Protein AF-A0A5D3DE14-F1 (afdb_monomer_lite)

Organism: Cucumis melo var. makuwa (NCBI:txid1194695)

Secondary structure (DSSP, 8-state):
-HHHHHHHHHHS-B-STTHHHHHHHHHHHHHHTT-GGGGTS------TT--HHHHHHHHHHHHHHHHHHHHHHHTB-HHHHHHHTT-S-HHHHHHHHHHHHGGG--

Radius of gyration: 14.76 Å; chains: 1; bounding box: 38×26×42 Å

Sequence (106 aa):
MSSSIIALLRKEQLTGENYATWKLKLNMILVITDLHFVLMEECPFPTQNASQSVKDAYDYWTKENDKADVYILASMSDMLSKKYEIVVTAHQIMDSLIEMFGQLSI

Foldseek 3Di:
DVVVLLVVLLVQADPQLCLVVLVVVLCVVCVVVVLNVQQVDDQQDADPPRDPVSVVSNVVSQVSFVVSLVSNLSNHDPVLSVVCVPPRGNNVSVVVSCVRRVVVPD

pLDDT: mean 90.56, std 8.85, range [42.72, 97.0]

Structure (mmCIF, N/CA/C/O backbone):
data_AF-A0A5D3DE14-F1
#
_entry.id   AF-A0A5D3DE14-F1
#
loop_
_atom_site.group_PDB
_atom_site.id
_atom_site.type_symbol
_atom_site.label_atom_id
_atom_site.label_alt_id
_atom_site.label_comp_id
_atom_site.label_asym_id
_atom_site.label_entity_id
_atom_site.label_seq_id
_atom_site.pdbx_PDB_ins_code
_atom_site.Cartn_x
_atom_site.Cartn_y
_atom_site.Cartn_z
_atom_site.occupancy
_atom_site.B_iso_or_equiv
_atom_site.auth_seq_id
_atom_site.auth_comp_id
_atom_site.auth_asym_id
_atom_site.auth_atom_id
_atom_site.pdbx_PDB_model_num
ATOM 1 N N . MET A 1 1 ? -17.317 1.792 -7.819 1.00 72.25 1 MET A N 1
ATOM 2 C CA . MET A 1 1 ? -16.791 0.800 -6.853 1.00 72.25 1 MET A CA 1
ATOM 3 C C . MET A 1 1 ? -15.874 1.444 -5.821 1.00 72.25 1 MET A C 1
ATOM 5 O O . MET A 1 1 ? -16.142 1.299 -4.636 1.00 72.25 1 MET A O 1
ATOM 9 N N . SER A 1 2 ? -14.875 2.230 -6.233 1.00 77.44 2 SER A N 1
ATOM 10 C CA . SER A 1 2 ? -13.892 2.844 -5.323 1.00 77.44 2 SER A CA 1
ATOM 11 C C . SER A 1 2 ? -14.497 3.682 -4.184 1.00 77.44 2 SER A C 1
ATOM 13 O O . SER A 1 2 ? -14.058 3.559 -3.049 1.00 77.44 2 SER A O 1
ATOM 15 N N . SER A 1 3 ? -15.563 4.457 -4.423 1.00 82.06 3 SER A N 1
ATOM 16 C CA . SER A 1 3 ? -16.202 5.270 -3.370 1.00 82.06 3 SER A CA 1
ATOM 17 C C . SER A 1 3 ? -16.833 4.441 -2.240 1.00 82.06 3 SER A C 1
ATOM 19 O O . SER A 1 3 ? -16.799 4.858 -1.086 1.00 82.06 3 SER A O 1
ATOM 21 N N . SER A 1 4 ? -17.378 3.258 -2.549 1.00 89.19 4 SER A N 1
ATOM 22 C CA . SER A 1 4 ? -17.962 2.347 -1.552 1.00 89.19 4 SER A CA 1
ATOM 23 C C . SER A 1 4 ? -16.882 1.650 -0.724 1.00 89.19 4 SER A C 1
ATOM 25 O O . SER A 1 4 ? -17.043 1.501 0.483 1.00 89.19 4 SER A O 1
ATOM 27 N N . ILE A 1 5 ? -15.764 1.285 -1.361 1.00 90.31 5 ILE A N 1
ATOM 28 C CA . ILE A 1 5 ? -14.588 0.726 -0.681 1.00 90.31 5 ILE A CA 1
ATOM 29 C C . ILE A 1 5 ? -14.005 1.767 0.278 1.00 90.31 5 ILE A C 1
ATOM 31 O O . ILE A 1 5 ? -13.834 1.482 1.455 1.00 90.31 5 ILE A O 1
ATOM 35 N N . ILE A 1 6 ? -13.792 3.004 -0.177 1.00 87.44 6 ILE A N 1
ATOM 36 C CA . ILE A 1 6 ? -13.261 4.081 0.673 1.00 87.44 6 ILE A CA 1
ATOM 37 C C . ILE A 1 6 ? -14.189 4.367 1.863 1.00 87.44 6 ILE A C 1
ATOM 39 O O . ILE A 1 6 ? -13.713 4.575 2.977 1.00 87.44 6 ILE A O 1
ATOM 43 N N . ALA A 1 7 ? -15.510 4.353 1.665 1.00 90.88 7 ALA A N 1
ATOM 44 C CA . ALA A 1 7 ? -16.460 4.527 2.763 1.00 90.88 7 ALA A CA 1
ATOM 45 C C . ALA A 1 7 ? -16.375 3.393 3.803 1.00 90.88 7 ALA A C 1
ATOM 47 O O . ALA A 1 7 ? -16.447 3.662 5.002 1.00 90.88 7 ALA A O 1
ATOM 48 N N . LEU A 1 8 ? -16.188 2.145 3.357 1.00 92.19 8 LEU A N 1
ATOM 49 C CA . LEU A 1 8 ? -15.962 0.999 4.241 1.00 92.19 8 LEU A CA 1
ATOM 50 C C . LEU A 1 8 ? -14.653 1.151 5.027 1.00 92.19 8 LEU A C 1
ATOM 52 O O . LEU A 1 8 ? -14.658 1.006 6.246 1.00 92.19 8 LEU A O 1
ATOM 56 N N . LEU A 1 9 ? -13.564 1.510 4.346 1.00 92.81 9 LEU A N 1
ATOM 57 C CA . LEU A 1 9 ? -12.244 1.702 4.951 1.00 92.81 9 LEU A CA 1
ATOM 58 C C . LEU A 1 9 ? -12.255 2.779 6.045 1.00 92.81 9 LEU A C 1
ATOM 60 O O . LEU A 1 9 ? -11.710 2.565 7.122 1.00 92.81 9 LEU A O 1
ATOM 64 N N . ARG A 1 10 ? -12.966 3.890 5.821 1.00 89.12 10 ARG A N 1
ATOM 65 C CA . ARG A 1 10 ? -13.146 4.945 6.835 1.00 89.12 10 ARG A CA 1
ATOM 66 C C . ARG A 1 10 ? -13.992 4.516 8.030 1.00 89.12 10 ARG A C 1
ATOM 68 O O . ARG A 1 10 ? -13.864 5.096 9.101 1.00 89.12 10 ARG A O 1
ATOM 75 N N . LYS A 1 11 ? -14.895 3.550 7.859 1.00 90.50 11 LYS A N 1
ATOM 76 C CA . LYS A 1 11 ? -15.711 3.023 8.961 1.00 90.50 11 LYS A CA 1
ATOM 77 C C . LYS A 1 11 ? -14.914 2.052 9.832 1.00 90.50 11 LYS A C 1
ATOM 79 O O . LYS A 1 11 ? -15.173 1.953 11.027 1.00 90.50 11 LYS A O 1
ATOM 84 N N . GLU A 1 12 ? -13.973 1.329 9.238 1.00 89.06 12 GLU A N 1
ATOM 85 C CA . GLU A 1 12 ? -13.227 0.247 9.882 1.00 89.06 12 GLU A CA 1
ATOM 86 C C . GLU A 1 12 ? -11.741 0.587 10.023 1.00 89.06 12 GLU A C 1
ATOM 88 O O . GLU A 1 12 ? -10.869 -0.192 9.645 1.00 89.06 12 GLU A O 1
ATOM 93 N N . GLN A 1 13 ? -11.463 1.773 10.564 1.00 94.62 13 GLN A N 1
ATOM 94 C CA . GLN A 1 13 ? -10.107 2.297 10.654 1.00 94.62 13 GLN A CA 1
ATOM 95 C C . GLN A 1 13 ? -9.198 1.463 11.562 1.00 94.62 13 GLN A C 1
ATOM 97 O O . GLN A 1 13 ? -9.626 0.920 12.584 1.00 94.62 13 GLN A O 1
ATOM 102 N N . LEU A 1 14 ? -7.908 1.436 11.229 1.00 94.50 14 LEU A N 1
ATOM 103 C CA . LEU A 1 14 ? -6.864 0.941 12.118 1.00 94.50 14 LEU A CA 1
ATOM 104 C C . LEU A 1 14 ? -6.720 1.858 13.341 1.00 94.50 14 LEU A C 1
ATOM 106 O O . LEU A 1 14 ? -6.359 3.034 13.214 1.00 94.50 14 LEU A O 1
ATOM 110 N N . THR A 1 15 ? -6.952 1.295 14.526 1.00 86.88 15 THR A N 1
ATOM 111 C CA . THR A 1 15 ? -6.749 1.950 15.832 1.00 86.88 15 THR A CA 1
ATOM 112 C C . THR A 1 15 ? -5.567 1.369 16.610 1.00 86.88 15 THR A C 1
ATOM 114 O O . THR A 1 15 ? -5.160 1.938 17.618 1.00 86.88 15 THR A O 1
ATOM 117 N N . GLY A 1 16 ? -5.000 0.256 16.138 1.00 85.94 16 GLY A N 1
ATOM 118 C CA . GLY A 1 16 ? -3.898 -0.471 16.768 1.00 85.94 16 GLY A CA 1
ATOM 119 C C . GLY A 1 16 ? -4.356 -1.821 17.313 1.00 85.94 16 GLY A C 1
ATOM 120 O O . GLY A 1 16 ? -3.958 -2.855 16.786 1.00 85.94 16 GLY A O 1
ATOM 121 N N . GLU A 1 17 ? -5.261 -1.829 18.296 1.00 87.12 17 GLU A N 1
ATOM 122 C CA . GLU A 1 17 ? -5.787 -3.064 18.915 1.00 87.12 17 GLU A CA 1
ATOM 123 C C . GLU A 1 17 ? -6.473 -3.999 17.906 1.00 87.12 17 GLU A C 1
ATOM 125 O O . GLU A 1 17 ? -6.449 -5.219 18.046 1.00 87.12 17 GLU A O 1
ATOM 130 N N . ASN A 1 18 ? -7.069 -3.435 16.853 1.00 93.00 18 ASN A N 1
ATOM 131 C CA . ASN A 1 18 ? -7.777 -4.190 15.825 1.00 93.00 18 ASN A CA 1
ATOM 132 C C . ASN A 1 18 ? -6.885 -4.657 14.661 1.00 93.00 18 ASN A C 1
ATOM 134 O O . ASN A 1 18 ? -7.425 -5.122 13.653 1.00 93.00 18 ASN A O 1
ATOM 138 N N . TYR A 1 19 ? -5.555 -4.558 14.773 1.00 93.38 19 TYR A N 1
ATOM 139 C CA . TYR A 1 19 ? -4.617 -4.776 13.667 1.00 93.38 19 TYR A CA 1
ATOM 140 C C . TYR A 1 19 ? -4.825 -6.099 12.921 1.00 93.38 19 TYR A C 1
ATOM 142 O O . TYR A 1 19 ? -4.931 -6.089 11.697 1.00 93.38 19 TYR A O 1
ATOM 150 N N . ALA A 1 20 ? -4.956 -7.228 13.626 1.00 92.25 20 ALA A N 1
ATOM 151 C CA . ALA A 1 20 ? -5.126 -8.535 12.984 1.00 92.25 20 ALA A CA 1
ATOM 152 C C . ALA A 1 20 ? -6.393 -8.598 12.107 1.00 92.25 20 ALA A C 1
ATOM 154 O O . ALA A 1 20 ? -6.353 -9.059 10.965 1.00 92.25 20 ALA A O 1
ATOM 155 N N . THR A 1 21 ? -7.513 -8.073 12.616 1.00 93.88 21 THR A N 1
ATOM 156 C CA . THR A 1 21 ? -8.781 -8.033 11.871 1.00 93.88 21 THR A CA 1
ATOM 157 C C . THR A 1 21 ? -8.726 -7.012 10.737 1.00 93.88 21 THR A C 1
ATOM 159 O O . THR A 1 21 ? -9.175 -7.301 9.629 1.00 93.88 21 THR A O 1
ATOM 162 N N . TRP A 1 22 ? -8.160 -5.831 10.988 1.00 95.50 22 TRP A N 1
ATOM 163 C CA . TRP A 1 22 ? -7.974 -4.788 9.981 1.00 95.50 22 TRP A CA 1
ATOM 164 C C . TRP A 1 22 ? -7.117 -5.288 8.810 1.00 95.50 22 TRP A C 1
ATOM 166 O O . TRP A 1 22 ? -7.528 -5.160 7.659 1.00 95.50 22 TRP A O 1
ATOM 176 N N . LYS A 1 23 ? -5.991 -5.955 9.095 1.00 94.94 23 LYS A N 1
ATOM 177 C CA . LYS A 1 23 ? -5.072 -6.508 8.091 1.00 94.94 23 LYS A CA 1
ATOM 178 C C . LYS A 1 23 ? -5.771 -7.519 7.189 1.00 94.94 23 LYS A C 1
ATOM 180 O O . LYS A 1 23 ? -5.630 -7.452 5.972 1.00 94.94 23 LYS A O 1
ATOM 185 N N . LEU A 1 24 ? -6.557 -8.429 7.770 1.00 94.69 24 LEU A N 1
ATOM 186 C CA . LEU A 1 24 ? -7.330 -9.406 7.001 1.00 94.69 24 LEU A CA 1
ATOM 187 C C . LEU A 1 24 ? -8.276 -8.712 6.009 1.00 94.69 24 LEU A C 1
ATOM 189 O O . LEU A 1 24 ? -8.333 -9.086 4.838 1.00 94.69 24 LEU A O 1
ATOM 193 N N . LYS A 1 25 ? -9.002 -7.689 6.467 1.00 95.12 25 LYS A N 1
ATOM 194 C CA . LYS A 1 25 ? -9.971 -6.960 5.640 1.00 95.12 25 LYS A CA 1
ATOM 195 C C . LYS A 1 25 ? -9.306 -6.114 4.561 1.00 95.12 25 LYS A C 1
ATOM 197 O O . LYS A 1 25 ? -9.764 -6.125 3.420 1.00 95.12 25 LYS A O 1
ATOM 202 N N . LEU A 1 26 ? -8.215 -5.427 4.894 1.00 95.75 26 LEU A N 1
ATOM 203 C CA . LEU A 1 26 ? -7.405 -4.696 3.924 1.00 95.75 26 LEU A CA 1
ATOM 204 C C . LEU A 1 26 ? -6.893 -5.642 2.831 1.00 95.75 26 LEU A C 1
ATOM 206 O O . LEU A 1 26 ? -7.070 -5.352 1.651 1.00 95.75 26 LEU A O 1
ATOM 210 N N . ASN A 1 27 ? -6.352 -6.806 3.201 1.00 95.38 27 ASN A N 1
ATOM 211 C CA . ASN A 1 27 ? -5.878 -7.794 2.231 1.00 95.38 27 ASN A CA 1
ATOM 212 C C . ASN A 1 27 ? -7.001 -8.275 1.304 1.00 95.38 27 ASN A C 1
ATOM 214 O O . ASN A 1 27 ? -6.784 -8.371 0.100 1.00 95.38 27 ASN A O 1
ATOM 218 N N . MET A 1 28 ? -8.211 -8.518 1.821 1.00 95.56 28 MET A N 1
ATOM 219 C CA . MET A 1 28 ? -9.366 -8.852 0.974 1.00 95.56 28 MET A CA 1
ATOM 220 C C . MET A 1 28 ? -9.665 -7.743 -0.038 1.00 95.56 28 MET 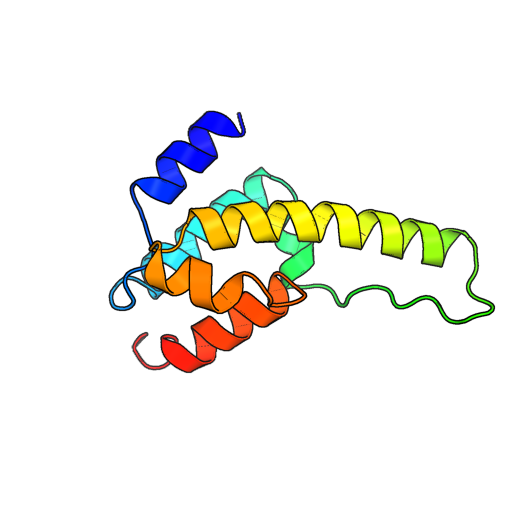A C 1
ATOM 222 O O . MET A 1 28 ? -9.908 -8.038 -1.205 1.00 95.56 28 MET A O 1
ATOM 226 N N . ILE A 1 29 ? -9.615 -6.476 0.386 1.00 95.12 29 ILE A N 1
ATOM 227 C CA . ILE A 1 29 ? -9.837 -5.319 -0.491 1.00 95.12 29 ILE A CA 1
ATOM 228 C C . ILE A 1 29 ? -8.766 -5.241 -1.581 1.00 95.12 29 ILE A C 1
ATOM 230 O O . ILE A 1 29 ? -9.099 -5.042 -2.748 1.00 95.12 29 ILE A O 1
ATOM 234 N N . LEU A 1 30 ? -7.496 -5.435 -1.227 1.00 95.81 30 LEU A N 1
ATOM 235 C CA . LEU A 1 30 ? -6.394 -5.440 -2.189 1.00 95.81 30 LEU A CA 1
ATOM 236 C C . LEU A 1 30 ? -6.495 -6.613 -3.171 1.00 95.81 30 LEU A C 1
ATOM 238 O O . LEU A 1 30 ? -6.176 -6.446 -4.342 1.00 95.81 30 LEU A O 1
ATOM 242 N N . VAL A 1 31 ? -6.996 -7.775 -2.742 1.00 96.75 31 VAL A N 1
ATOM 243 C CA . VAL A 1 31 ? -7.245 -8.915 -3.640 1.00 96.75 31 VAL A CA 1
ATOM 244 C C . VAL A 1 31 ? -8.371 -8.610 -4.626 1.00 96.75 31 VAL A C 1
ATOM 246 O O . VAL A 1 31 ? -8.176 -8.777 -5.821 1.00 96.75 31 VAL A O 1
ATOM 249 N N . ILE A 1 32 ? -9.530 -8.115 -4.174 1.00 95.44 32 ILE A N 1
ATOM 250 C CA . ILE A 1 32 ? -10.658 -7.821 -5.087 1.00 95.44 32 ILE A CA 1
ATOM 251 C C . ILE A 1 32 ? -10.406 -6.617 -6.008 1.00 95.44 32 ILE A C 1
ATOM 253 O O . ILE A 1 32 ? -11.217 -6.344 -6.891 1.00 95.44 32 ILE A O 1
ATOM 257 N N . THR A 1 33 ? -9.343 -5.852 -5.753 1.00 95.06 33 THR A N 1
ATOM 258 C CA . THR A 1 33 ? -8.920 -4.717 -6.583 1.00 95.06 33 THR A CA 1
ATOM 259 C C 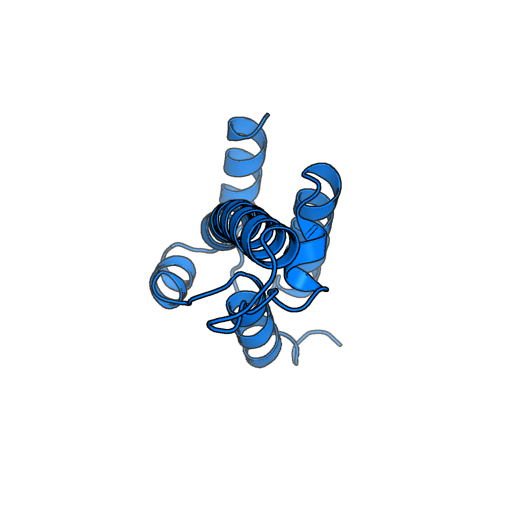. THR A 1 33 ? -7.686 -5.026 -7.428 1.00 95.06 33 THR A C 1
ATOM 261 O O . THR A 1 33 ? -7.211 -4.122 -8.108 1.00 95.06 33 THR A O 1
ATOM 264 N N . ASP A 1 34 ? -7.198 -6.272 -7.414 1.00 96.31 34 ASP A N 1
ATOM 265 C CA . ASP A 1 34 ? -5.999 -6.722 -8.135 1.00 96.31 34 ASP A CA 1
ATOM 266 C C . ASP A 1 34 ? -4.718 -5.956 -7.748 1.00 96.31 34 ASP A C 1
ATOM 268 O O . ASP A 1 34 ? -3.797 -5.801 -8.543 1.00 96.31 34 ASP A O 1
ATOM 272 N N . LEU A 1 35 ? -4.641 -5.486 -6.499 1.00 96.94 35 LEU A N 1
ATOM 273 C CA . LEU A 1 35 ? -3.523 -4.702 -5.964 1.00 96.94 35 LEU A CA 1
ATOM 274 C C . LEU A 1 35 ? -2.636 -5.480 -4.992 1.00 96.94 35 LEU A C 1
ATOM 276 O O . LEU A 1 35 ? -1.577 -4.995 -4.622 1.00 96.94 35 LEU A O 1
ATOM 280 N N . HIS A 1 36 ? -3.030 -6.680 -4.556 1.00 96.62 36 HIS A N 1
ATOM 281 C CA . HIS A 1 36 ? -2.287 -7.428 -3.531 1.00 96.62 36 HIS A CA 1
ATOM 282 C C . HIS A 1 36 ? -0.822 -7.713 -3.914 1.00 96.62 36 HIS A C 1
ATOM 284 O O . HIS A 1 36 ? 0.030 -7.839 -3.037 1.00 96.62 36 HIS A O 1
ATOM 290 N N . PHE A 1 37 ? -0.511 -7.785 -5.211 1.00 95.94 37 PHE A N 1
ATOM 291 C CA . PHE A 1 37 ? 0.847 -8.037 -5.694 1.00 95.94 37 PHE A CA 1
ATOM 292 C C . PHE A 1 37 ? 1.851 -6.958 -5.253 1.00 95.94 37 PHE A C 1
ATOM 294 O O . PHE A 1 37 ? 2.996 -7.293 -4.975 1.00 95.94 37 PHE A O 1
ATOM 301 N N . VAL A 1 38 ? 1.429 -5.699 -5.075 1.00 96.06 38 VAL A N 1
ATOM 302 C CA . VAL A 1 38 ? 2.321 -4.602 -4.640 1.00 96.06 38 VAL A CA 1
ATOM 303 C C . VAL A 1 38 ? 2.853 -4.787 -3.214 1.00 96.06 38 VAL A C 1
ATOM 305 O O . VAL A 1 38 ? 3.821 -4.142 -2.826 1.00 96.06 38 VAL A O 1
ATOM 308 N N . LEU A 1 39 ? 2.221 -5.668 -2.427 1.00 94.44 39 LEU A N 1
ATOM 309 C CA . LEU A 1 39 ? 2.670 -6.048 -1.085 1.00 94.44 39 LEU A CA 1
ATOM 310 C C . LEU A 1 39 ? 3.524 -7.321 -1.068 1.00 94.44 39 LEU A C 1
ATOM 312 O O . LEU A 1 39 ? 4.032 -7.684 -0.014 1.00 94.44 39 LEU A O 1
ATOM 316 N N . MET A 1 40 ? 3.623 -8.039 -2.185 1.00 92.88 40 MET A N 1
ATOM 317 C CA . MET A 1 40 ? 4.260 -9.360 -2.249 1.00 92.88 40 MET A CA 1
ATOM 318 C C . MET A 1 40 ? 5.456 -9.384 -3.198 1.00 92.88 40 MET A C 1
ATOM 320 O O . MET A 1 40 ? 6.366 -10.189 -3.020 1.00 92.88 40 MET A O 1
ATOM 324 N N . GLU A 1 41 ? 5.432 -8.539 -4.223 1.00 92.62 41 GLU A N 1
ATOM 325 C CA . GLU A 1 41 ? 6.444 -8.470 -5.264 1.00 92.62 41 GLU A CA 1
ATOM 326 C C . GLU A 1 41 ? 7.341 -7.253 -5.063 1.00 92.62 41 GLU A C 1
ATOM 328 O O . GLU A 1 41 ? 6.881 -6.164 -4.712 1.00 92.62 41 GLU A O 1
ATOM 333 N N . GLU A 1 42 ? 8.632 -7.432 -5.335 1.00 88.12 42 GLU A N 1
ATOM 334 C CA . GLU A 1 42 ? 9.584 -6.329 -5.323 1.00 88.12 42 GLU A CA 1
ATOM 335 C C . GLU A 1 42 ? 9.300 -5.348 -6.469 1.00 88.12 42 GLU A C 1
ATOM 337 O O . GLU A 1 42 ? 8.986 -5.743 -7.595 1.00 88.12 42 GLU A O 1
ATOM 342 N N . CYS A 1 43 ? 9.458 -4.053 -6.186 1.00 90.81 43 CYS A N 1
ATOM 343 C CA . CYS A 1 43 ? 9.362 -3.016 -7.204 1.00 90.81 43 CYS A CA 1
ATOM 344 C C . CYS A 1 43 ? 10.426 -3.247 -8.298 1.00 90.81 43 CYS A C 1
ATOM 346 O O . CYS A 1 43 ? 11.617 -3.356 -7.979 1.00 90.81 43 CYS A O 1
ATOM 348 N N . PRO A 1 44 ? 10.047 -3.295 -9.589 1.00 90.38 44 PRO A N 1
ATOM 349 C CA . PRO A 1 44 ? 11.011 -3.461 -10.668 1.00 90.38 44 PRO A CA 1
ATOM 350 C C . PRO A 1 44 ? 11.883 -2.208 -10.776 1.00 90.38 44 PRO A C 1
ATOM 352 O O . PRO A 1 44 ? 11.419 -1.197 -11.271 1.00 90.38 44 PRO A O 1
ATOM 355 N N . PHE A 1 45 ? 13.150 -2.234 -10.367 1.00 89.50 45 PHE A N 1
ATOM 356 C CA . PHE A 1 45 ? 14.017 -1.055 -10.503 1.00 89.50 45 PHE A CA 1
ATOM 357 C C . PHE A 1 45 ? 14.753 -1.039 -11.854 1.00 89.50 45 PHE A C 1
ATOM 359 O O . PHE A 1 45 ? 15.694 -1.818 -12.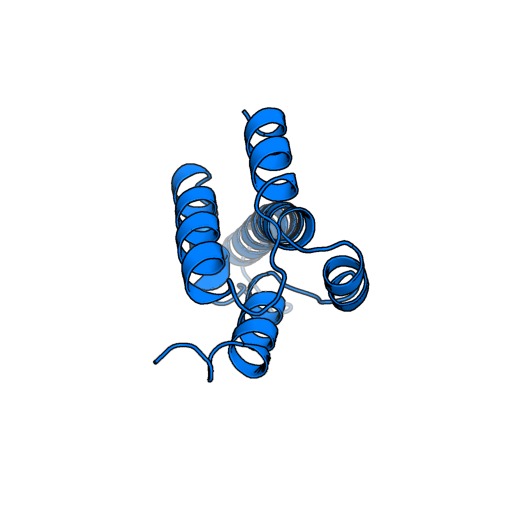052 1.00 89.50 45 PHE A O 1
ATOM 366 N N . PRO A 1 46 ? 14.387 -0.152 -12.802 1.00 90.25 46 P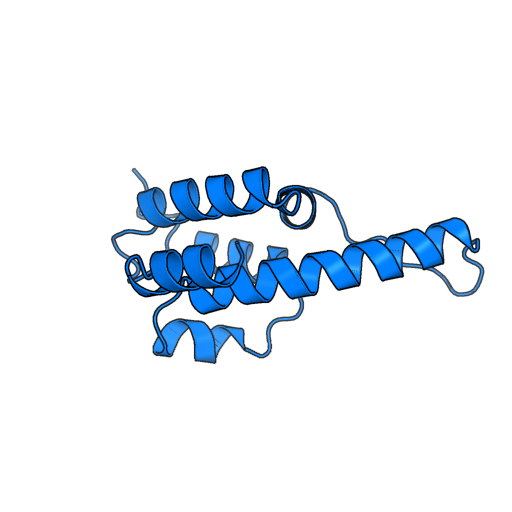RO A N 1
ATOM 367 C CA . PRO A 1 46 ? 15.087 -0.062 -14.073 1.00 90.25 46 PRO A CA 1
ATOM 368 C C . PRO A 1 46 ? 16.486 0.535 -13.873 1.00 90.25 46 PRO A C 1
ATOM 370 O O . PRO A 1 46 ? 16.651 1.639 -13.356 1.00 90.25 46 PRO A O 1
ATOM 373 N N . THR A 1 47 ? 17.516 -0.168 -14.346 1.00 92.44 47 THR A N 1
ATOM 374 C CA . THR A 1 47 ? 18.857 0.414 -14.512 1.00 92.44 47 THR A CA 1
ATOM 375 C C . THR A 1 47 ? 18.893 1.347 -15.731 1.00 92.44 47 THR A C 1
ATOM 377 O O . THR A 1 47 ? 17.992 1.332 -16.572 1.00 92.44 47 THR A O 1
ATOM 380 N N . GLN A 1 48 ? 19.957 2.147 -15.883 1.00 91.25 48 GLN A N 1
ATOM 381 C CA . GLN A 1 48 ? 20.092 3.112 -16.991 1.00 91.25 48 GLN A CA 1
ATOM 382 C C . GLN A 1 48 ? 19.898 2.482 -18.387 1.00 91.25 48 GLN A C 1
ATOM 384 O O . GLN A 1 48 ? 19.342 3.120 -19.280 1.00 91.25 48 GLN A O 1
ATOM 389 N N . ASN A 1 49 ? 20.298 1.216 -18.553 1.00 93.44 49 ASN A N 1
ATOM 390 C CA . ASN A 1 49 ? 20.217 0.469 -19.812 1.00 93.44 49 ASN A CA 1
ATOM 391 C C . ASN A 1 49 ? 19.084 -0.573 -19.825 1.00 93.44 49 ASN A C 1
ATOM 393 O O . ASN A 1 49 ? 19.117 -1.507 -20.626 1.00 93.44 49 ASN A O 1
ATOM 397 N N . ALA A 1 50 ? 18.102 -0.448 -18.929 1.00 94.69 50 ALA A N 1
ATOM 398 C CA . ALA A 1 50 ? 16.966 -1.358 -18.871 1.00 94.69 50 ALA A CA 1
ATOM 399 C C . ALA A 1 50 ? 16.176 -1.361 -20.190 1.00 94.69 50 ALA A C 1
ATOM 401 O O . ALA A 1 50 ? 15.988 -0.315 -20.825 1.00 94.69 50 ALA A O 1
ATOM 402 N N . SER A 1 51 ? 15.690 -2.543 -20.582 1.00 95.75 51 SER A N 1
ATOM 403 C CA . SER A 1 51 ? 14.788 -2.684 -21.725 1.00 95.75 51 SER A CA 1
ATOM 404 C C . SER A 1 51 ? 13.494 -1.904 -21.492 1.00 95.75 51 SER A C 1
ATOM 406 O O . SER A 1 51 ? 13.107 -1.636 -20.352 1.00 95.75 51 SER A O 1
ATOM 408 N N . GLN A 1 52 ? 12.788 -1.580 -22.578 1.00 96.19 52 GLN A N 1
ATOM 409 C CA . GLN A 1 52 ? 11.497 -0.899 -22.478 1.00 96.19 52 GLN A CA 1
ATOM 410 C C . GLN A 1 52 ? 10.509 -1.688 -21.608 1.00 96.19 52 GLN A C 1
ATOM 412 O O . GLN A 1 52 ? 9.868 -1.104 -20.750 1.00 96.19 52 GLN A O 1
ATOM 417 N N . SER A 1 53 ? 10.497 -3.020 -21.720 1.00 95.69 53 SER A N 1
ATOM 418 C CA . SER A 1 53 ? 9.634 -3.884 -20.908 1.00 95.69 53 SER A CA 1
ATOM 419 C C . SER A 1 53 ? 9.847 -3.741 -19.395 1.00 95.69 53 SER A C 1
ATOM 421 O O . SER A 1 53 ? 8.892 -3.856 -18.638 1.00 95.69 53 SER A O 1
ATOM 423 N N . VAL A 1 54 ? 11.081 -3.495 -18.939 1.00 94.69 54 VAL A N 1
ATOM 424 C CA . VAL A 1 54 ? 11.376 -3.292 -17.508 1.00 94.69 54 VAL A CA 1
ATOM 425 C C . VAL A 1 54 ? 10.903 -1.913 -17.052 1.00 94.69 54 VAL A C 1
ATOM 427 O O . VAL A 1 54 ? 10.387 -1.781 -15.948 1.00 94.69 54 VAL A O 1
ATOM 430 N N . LYS A 1 55 ? 11.037 -0.893 -17.907 1.00 95.62 55 LYS A N 1
ATOM 431 C CA . LYS A 1 55 ? 10.515 0.453 -17.629 1.00 95.62 55 LYS A CA 1
ATOM 432 C C . LYS A 1 55 ? 8.987 0.446 -17.573 1.00 95.62 55 LYS A C 1
ATOM 434 O O . LYS A 1 55 ? 8.423 0.955 -16.616 1.00 95.62 55 LYS A O 1
ATOM 439 N N . ASP A 1 56 ? 8.341 -0.226 -18.524 1.00 96.31 56 ASP A N 1
ATOM 440 C CA . ASP A 1 56 ? 6.884 -0.379 -18.556 1.00 96.31 56 ASP A CA 1
ATOM 441 C C . ASP A 1 56 ? 6.373 -1.122 -17.308 1.00 96.31 56 ASP A C 1
ATOM 443 O O . ASP A 1 56 ? 5.345 -0.755 -16.741 1.00 96.31 56 ASP A O 1
ATOM 447 N N . ALA A 1 57 ? 7.106 -2.145 -16.848 1.00 96.12 57 ALA A N 1
ATOM 448 C CA . ALA A 1 57 ? 6.784 -2.861 -15.616 1.00 96.12 57 ALA A CA 1
ATOM 449 C C . ALA A 1 57 ? 6.915 -1.971 -14.371 1.00 96.12 57 ALA A C 1
ATOM 451 O O . ALA A 1 57 ? 6.047 -2.024 -13.503 1.00 96.12 57 ALA A O 1
ATOM 452 N N . TYR A 1 58 ? 7.955 -1.135 -14.290 1.00 96.00 58 TYR A N 1
ATOM 453 C CA . TYR A 1 58 ? 8.119 -0.160 -13.206 1.00 96.00 58 TYR A CA 1
ATOM 454 C C . TYR A 1 58 ? 6.995 0.879 -13.190 1.00 96.00 58 TYR A C 1
ATOM 456 O O . TYR A 1 58 ? 6.413 1.141 -12.136 1.00 96.00 58 TYR A O 1
ATOM 464 N N . ASP A 1 59 ? 6.654 1.440 -14.350 1.00 96.12 59 ASP A N 1
ATOM 465 C CA . ASP A 1 59 ? 5.593 2.442 -14.474 1.00 96.12 59 ASP A CA 1
ATOM 466 C C . ASP A 1 59 ? 4.230 1.849 -14.088 1.00 96.12 59 ASP A C 1
ATOM 468 O O . ASP A 1 59 ? 3.443 2.480 -13.376 1.00 96.12 59 ASP A O 1
ATOM 472 N N . TYR A 1 60 ? 3.960 0.611 -14.515 1.00 96.25 60 TYR A N 1
ATOM 473 C CA . TYR A 1 60 ? 2.769 -0.129 -14.108 1.00 96.25 60 TYR A CA 1
ATOM 474 C C . TYR A 1 60 ? 2.752 -0.382 -12.598 1.00 96.25 60 TYR A C 1
ATOM 476 O O . TYR A 1 60 ? 1.780 -0.021 -11.937 1.00 96.25 60 TYR A O 1
ATOM 484 N N . TRP A 1 61 ? 3.829 -0.945 -12.045 1.00 96.69 61 TRP A N 1
ATOM 485 C CA . TRP A 1 61 ? 3.927 -1.252 -10.618 1.00 96.69 61 TRP A CA 1
ATOM 486 C C . TRP A 1 61 ? 3.735 0.006 -9.767 1.00 96.69 61 TRP A C 1
ATOM 488 O O . TRP A 1 61 ? 2.928 -0.005 -8.844 1.00 96.69 61 TRP A O 1
ATOM 498 N N . THR A 1 62 ? 4.388 1.117 -10.125 1.00 94.94 62 THR A N 1
ATOM 499 C CA . THR A 1 62 ? 4.286 2.399 -9.402 1.00 94.94 62 THR A CA 1
ATOM 500 C C . THR A 1 62 ? 2.847 2.906 -9.383 1.00 94.94 62 THR A C 1
ATOM 502 O O . THR A 1 62 ? 2.318 3.261 -8.333 1.00 94.94 62 THR A O 1
ATOM 505 N N . LYS A 1 63 ? 2.162 2.860 -10.529 1.00 95.75 63 LYS A N 1
ATOM 506 C CA . LYS A 1 63 ? 0.762 3.284 -10.635 1.00 95.75 63 LYS A CA 1
ATOM 507 C C . LYS A 1 63 ? -0.183 2.438 -9.781 1.00 95.75 63 LYS A C 1
ATOM 509 O O . LYS A 1 63 ? -1.169 2.960 -9.258 1.00 95.75 63 LYS A O 1
ATOM 514 N N . GLU A 1 64 ? 0.047 1.132 -9.694 1.00 97.00 64 GLU A N 1
ATOM 515 C CA . GLU A 1 64 ? -0.769 0.255 -8.853 1.00 97.00 64 GLU A CA 1
ATOM 516 C C . GLU A 1 64 ? -0.408 0.403 -7.365 1.00 97.00 64 GLU A C 1
ATOM 518 O O . GLU A 1 64 ? -1.311 0.406 -6.525 1.00 97.00 64 GLU A O 1
ATOM 523 N N . ASN A 1 65 ? 0.867 0.641 -7.032 1.00 96.12 65 ASN A N 1
ATOM 524 C CA . ASN A 1 65 ? 1.301 0.979 -5.675 1.00 96.12 65 ASN A CA 1
ATOM 525 C C . ASN A 1 65 ? 0.604 2.251 -5.173 1.00 96.12 65 ASN A C 1
ATOM 527 O O . ASN A 1 65 ? 0.023 2.220 -4.093 1.00 96.12 65 ASN A O 1
ATOM 531 N N . ASP A 1 66 ? 0.546 3.317 -5.979 1.00 94.19 66 ASP A N 1
ATOM 532 C CA . ASP A 1 66 ? -0.132 4.568 -5.603 1.00 94.19 66 ASP A CA 1
ATOM 533 C C . ASP A 1 66 ? -1.608 4.337 -5.227 1.00 94.19 66 ASP A C 1
ATOM 535 O O . ASP A 1 66 ? -2.154 4.964 -4.315 1.00 94.19 66 ASP A O 1
ATOM 539 N N . LYS A 1 67 ? -2.291 3.407 -5.908 1.00 94.88 67 LYS A N 1
ATOM 540 C CA . LYS A 1 67 ? -3.677 3.042 -5.571 1.00 94.88 67 LYS A CA 1
ATOM 541 C C . LYS A 1 67 ? -3.757 2.260 -4.265 1.00 94.88 67 LYS A C 1
ATOM 543 O O . LYS A 1 67 ? -4.684 2.486 -3.482 1.00 94.88 67 LYS A O 1
ATOM 548 N N . ALA A 1 68 ? -2.832 1.329 -4.044 1.00 95.50 68 ALA A N 1
ATOM 549 C CA . ALA A 1 68 ? -2.769 0.565 -2.806 1.00 95.50 68 ALA A CA 1
ATOM 550 C C . ALA A 1 68 ? -2.478 1.482 -1.613 1.00 95.50 68 ALA A C 1
ATOM 552 O O . ALA A 1 68 ? -3.170 1.374 -0.601 1.00 95.50 68 ALA A O 1
ATOM 553 N N . ASP A 1 69 ? -1.572 2.447 -1.770 1.00 94.25 69 ASP A N 1
ATOM 554 C CA . ASP A 1 69 ? -1.268 3.472 -0.770 1.00 94.25 69 ASP A CA 1
ATOM 555 C C . ASP A 1 69 ? -2.515 4.255 -0.370 1.00 94.25 69 ASP A C 1
ATOM 557 O O . ASP A 1 69 ? -2.807 4.399 0.819 1.00 94.25 69 ASP A O 1
ATOM 561 N N . VAL A 1 70 ? -3.328 4.679 -1.341 1.00 92.56 70 VAL A N 1
ATOM 562 C CA . VAL A 1 70 ? -4.599 5.359 -1.055 1.00 92.56 70 VAL A CA 1
ATOM 563 C C . VAL A 1 70 ? -5.532 4.484 -0.218 1.00 92.56 70 VAL A C 1
ATOM 565 O O . VAL A 1 70 ? -6.143 4.987 0.727 1.00 92.56 70 VAL A O 1
ATOM 568 N N . TYR A 1 71 ? -5.665 3.191 -0.523 1.00 94.00 71 TYR A N 1
ATOM 569 C CA . TYR A 1 71 ? -6.515 2.304 0.277 1.00 94.00 71 TYR A CA 1
ATOM 570 C C . TYR A 1 71 ? -5.954 2.075 1.677 1.00 94.00 71 TYR A C 1
ATOM 572 O O . TYR A 1 71 ? -6.702 2.156 2.653 1.00 94.00 71 TYR A O 1
ATOM 580 N N . ILE A 1 72 ? -4.651 1.848 1.798 1.00 94.62 72 ILE A N 1
ATOM 581 C CA . ILE A 1 72 ? -3.993 1.646 3.085 1.00 94.62 72 ILE A CA 1
ATOM 582 C C . ILE A 1 72 ? -4.168 2.898 3.952 1.00 94.62 72 ILE A C 1
ATOM 584 O O . ILE A 1 72 ? -4.714 2.798 5.050 1.00 94.62 72 ILE A O 1
ATOM 588 N N . LEU A 1 73 ? -3.839 4.087 3.443 1.00 93.44 73 LEU A N 1
ATOM 589 C CA . LEU A 1 73 ? -3.971 5.352 4.174 1.00 93.44 73 LEU A CA 1
ATOM 590 C C . LEU A 1 73 ? -5.426 5.697 4.512 1.00 93.44 73 LEU A C 1
ATOM 592 O O . LEU A 1 73 ? -5.698 6.155 5.622 1.00 93.44 73 LEU A O 1
ATOM 596 N N . ALA A 1 74 ? -6.375 5.452 3.602 1.00 92.88 74 ALA A N 1
ATOM 597 C CA . ALA A 1 74 ? -7.801 5.688 3.854 1.00 92.88 74 ALA A CA 1
ATOM 598 C C . ALA A 1 74 ? -8.396 4.733 4.900 1.00 92.88 74 ALA A C 1
ATOM 600 O O . ALA A 1 74 ? -9.443 5.029 5.477 1.00 92.88 74 ALA A O 1
ATOM 601 N N . SER A 1 75 ? -7.748 3.589 5.121 1.00 94.50 75 SER A N 1
ATOM 602 C CA . SER A 1 75 ? -8.134 2.592 6.120 1.00 94.50 75 SER A CA 1
ATOM 603 C C . SER A 1 75 ? -7.517 2.828 7.496 1.00 94.50 75 SER A C 1
ATOM 605 O O . SER A 1 75 ? -7.759 2.052 8.418 1.00 94.50 75 SER A O 1
ATOM 607 N N . MET A 1 76 ? -6.710 3.873 7.657 1.00 93.62 76 MET A N 1
ATOM 608 C CA . MET A 1 76 ? -6.114 4.247 8.934 1.00 93.62 76 MET A CA 1
ATOM 609 C C . MET A 1 76 ? -6.899 5.373 9.611 1.00 93.62 76 MET A C 1
ATOM 611 O O . MET A 1 76 ? -7.676 6.090 8.979 1.00 93.62 76 MET A O 1
ATOM 615 N N . SER A 1 77 ? -6.691 5.524 10.922 1.00 92.25 77 SER A N 1
ATOM 616 C CA . SER A 1 77 ? -7.085 6.744 11.632 1.00 92.25 77 SER A CA 1
ATOM 617 C C . SER A 1 77 ? -6.267 7.941 11.145 1.00 92.25 77 SER A C 1
ATOM 619 O O . SER A 1 77 ? -5.092 7.792 10.819 1.00 92.25 77 SER A O 1
ATOM 621 N N . ASP A 1 78 ? -6.845 9.144 11.178 1.00 90.62 78 ASP A N 1
ATOM 622 C CA . ASP A 1 78 ? -6.208 10.367 10.662 1.00 90.62 78 ASP A CA 1
ATOM 623 C C . ASP A 1 78 ? -4.803 10.621 11.239 1.00 90.62 78 ASP A C 1
ATOM 625 O O . ASP A 1 78 ? -3.914 11.123 10.548 1.00 90.62 78 ASP A O 1
ATOM 629 N N . MET A 1 79 ? -4.587 10.263 12.510 1.00 90.12 79 MET A N 1
ATOM 630 C CA . MET A 1 79 ? -3.287 10.379 13.174 1.00 90.12 79 MET A C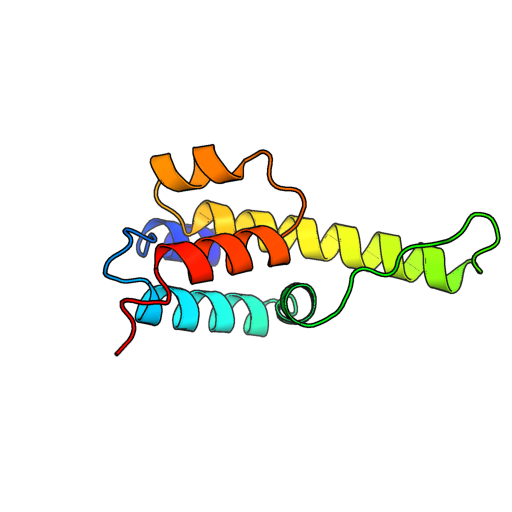A 1
ATOM 631 C C . MET A 1 79 ? -2.245 9.431 12.566 1.00 90.12 79 MET A C 1
ATOM 633 O O . MET A 1 79 ? -1.104 9.839 12.349 1.00 90.12 79 MET A O 1
ATOM 637 N N . LEU A 1 80 ? -2.626 8.181 12.286 1.00 90.12 80 LEU A N 1
ATOM 638 C CA . LEU A 1 80 ? -1.751 7.207 11.636 1.00 90.12 80 LEU A CA 1
ATOM 639 C C . LEU A 1 80 ? -1.544 7.560 10.162 1.00 90.12 80 LEU A C 1
ATOM 641 O O . LEU A 1 80 ? -0.399 7.592 9.723 1.00 90.12 80 LEU A O 1
ATOM 645 N N . SER A 1 81 ? -2.600 7.913 9.423 1.00 91.19 81 SER A N 1
ATOM 646 C CA . SER A 1 81 ? -2.487 8.305 8.012 1.00 91.19 81 SER A CA 1
ATOM 647 C C . SER A 1 81 ? -1.490 9.452 7.829 1.00 91.19 81 SER A C 1
ATOM 649 O O . SER A 1 81 ? -0.621 9.367 6.969 1.00 91.19 81 SER A O 1
ATOM 651 N N . LYS A 1 82 ? -1.528 10.480 8.692 1.00 90.75 82 LYS A N 1
ATOM 652 C CA . LYS A 1 82 ? -0.550 11.586 8.670 1.00 90.75 82 LYS A CA 1
ATOM 653 C C . LYS A 1 82 ? 0.890 11.148 8.917 1.00 90.75 82 LYS A C 1
ATOM 655 O O . LYS A 1 82 ? 1.808 11.739 8.362 1.00 90.75 82 LYS A O 1
ATOM 660 N N . LYS A 1 83 ? 1.109 10.137 9.761 1.00 89.94 83 LYS A N 1
ATOM 661 C CA . LYS A 1 83 ? 2.455 9.604 10.021 1.00 89.94 83 LYS A CA 1
ATOM 662 C C . LYS A 1 83 ? 3.045 8.948 8.768 1.00 89.94 83 LYS A C 1
ATOM 664 O O . LYS A 1 83 ? 4.253 9.023 8.563 1.00 89.94 83 LYS A O 1
ATOM 669 N N . TYR A 1 84 ? 2.198 8.324 7.953 1.00 90.06 84 TYR A N 1
ATOM 670 C CA . TYR A 1 84 ? 2.600 7.554 6.777 1.00 90.06 84 TYR A CA 1
ATOM 671 C C . TYR A 1 84 ? 2.425 8.298 5.445 1.00 90.06 84 TYR A C 1
ATOM 673 O O . TYR A 1 84 ? 2.782 7.752 4.410 1.00 90.06 84 TYR A O 1
ATOM 681 N N . GLU A 1 85 ? 1.955 9.549 5.456 1.00 82.94 85 GLU A N 1
ATOM 682 C CA . GLU A 1 85 ? 1.699 10.358 4.250 1.00 82.94 85 GLU A CA 1
ATOM 683 C C . GLU A 1 85 ? 2.947 10.564 3.369 1.00 82.94 85 GLU A C 1
ATOM 685 O O . GLU A 1 85 ? 2.831 10.766 2.166 1.00 82.94 85 GLU A O 1
ATOM 690 N N . ILE A 1 86 ? 4.142 10.492 3.964 1.00 80.19 86 ILE A N 1
ATOM 691 C CA . ILE A 1 86 ? 5.433 10.665 3.279 1.00 80.19 86 ILE A CA 1
ATOM 692 C C . ILE A 1 86 ? 6.178 9.347 3.015 1.00 80.19 86 ILE A C 1
ATOM 694 O O . ILE A 1 86 ? 7.330 9.377 2.579 1.00 80.19 86 ILE A O 1
ATOM 698 N N . VAL A 1 87 ? 5.585 8.197 3.349 1.00 77.38 87 VAL A N 1
ATOM 699 C CA . VAL A 1 87 ? 6.222 6.889 3.138 1.00 77.38 87 VAL A CA 1
ATOM 700 C C . VAL A 1 87 ? 6.083 6.467 1.679 1.00 77.38 87 VAL A C 1
ATOM 702 O O . VAL A 1 87 ? 5.096 6.778 1.027 1.00 77.38 87 VAL A O 1
ATOM 705 N N . VAL A 1 88 ? 7.126 5.812 1.160 1.00 72.94 88 VAL A N 1
ATOM 706 C CA . VAL A 1 88 ? 7.369 5.706 -0.287 1.00 72.94 88 VAL A CA 1
ATOM 707 C C . VAL A 1 88 ? 6.543 4.607 -0.951 1.00 72.94 88 VAL A C 1
ATOM 709 O O . VAL A 1 88 ? 6.254 4.718 -2.136 1.00 72.94 88 VAL A O 1
ATOM 712 N N . THR A 1 89 ? 6.197 3.536 -0.231 1.00 90.25 89 THR A N 1
ATOM 713 C CA . THR A 1 89 ? 5.476 2.394 -0.817 1.00 90.25 89 THR A CA 1
ATOM 714 C C . THR A 1 89 ? 4.511 1.741 0.163 1.00 90.25 89 THR A C 1
ATOM 716 O O . THR A 1 89 ? 4.753 1.716 1.377 1.00 90.25 89 THR A O 1
ATOM 719 N N . ALA A 1 90 ? 3.495 1.086 -0.392 1.00 93.88 90 ALA A N 1
ATOM 720 C CA . ALA A 1 90 ? 2.495 0.316 0.337 1.00 93.88 90 ALA A CA 1
ATOM 721 C C . ALA A 1 90 ? 3.143 -0.780 1.187 1.00 93.88 90 ALA A C 1
ATOM 723 O O . ALA A 1 90 ? 2.762 -1.002 2.340 1.00 93.88 90 ALA A O 1
ATOM 724 N N . HIS A 1 91 ? 4.176 -1.421 0.634 1.00 93.00 91 HIS A N 1
ATOM 725 C CA . HIS A 1 91 ? 4.971 -2.436 1.314 1.00 93.00 91 HIS A CA 1
ATOM 726 C C . HIS A 1 91 ? 5.631 -1.890 2.587 1.00 93.00 91 HIS A C 1
ATOM 728 O O . HIS A 1 91 ? 5.461 -2.452 3.665 1.00 93.00 91 HIS A O 1
ATOM 734 N N . GLN A 1 92 ? 6.313 -0.744 2.501 1.00 92.50 92 GLN A N 1
ATOM 735 C CA . GLN A 1 92 ? 6.980 -0.131 3.656 1.00 92.50 92 GLN A CA 1
ATOM 736 C C . GLN A 1 92 ? 6.001 0.323 4.740 1.00 92.50 92 GLN A C 1
ATOM 738 O O . GLN A 1 92 ? 6.305 0.224 5.932 1.00 92.50 92 GLN A O 1
ATOM 743 N N . ILE A 1 93 ? 4.824 0.821 4.348 1.00 93.62 93 ILE A N 1
ATOM 744 C CA . ILE A 1 93 ? 3.765 1.141 5.308 1.00 93.62 93 ILE A CA 1
ATOM 745 C C . ILE A 1 93 ? 3.355 -0.134 6.052 1.00 93.62 93 ILE A C 1
ATOM 747 O O . ILE A 1 93 ? 3.307 -0.139 7.283 1.00 93.62 93 ILE A O 1
ATOM 751 N N . MET A 1 94 ? 3.105 -1.227 5.327 1.00 94.06 94 MET A N 1
ATOM 752 C CA . MET A 1 94 ? 2.716 -2.505 5.923 1.00 94.06 94 MET A CA 1
ATOM 753 C C . MET A 1 94 ? 3.789 -3.078 6.849 1.00 94.06 94 MET A C 1
ATOM 755 O O . MET A 1 94 ? 3.439 -3.487 7.957 1.00 94.06 94 MET A O 1
ATOM 759 N N . ASP A 1 95 ? 5.063 -3.052 6.457 1.00 92.56 95 ASP A N 1
ATOM 760 C CA . ASP A 1 95 ? 6.186 -3.489 7.297 1.00 92.56 95 ASP A CA 1
ATOM 761 C C . ASP A 1 95 ? 6.235 -2.708 8.612 1.00 92.56 95 ASP A C 1
ATOM 763 O O . ASP A 1 95 ? 6.260 -3.294 9.695 1.00 92.56 95 ASP A O 1
ATOM 767 N N . SER A 1 96 ? 6.129 -1.379 8.541 1.00 92.38 96 SER A N 1
ATOM 768 C CA . SER A 1 96 ? 6.128 -0.534 9.737 1.00 92.38 96 SER A CA 1
ATOM 769 C C . SER A 1 96 ? 4.941 -0.829 10.658 1.00 92.38 96 SER A C 1
ATOM 771 O O . SER A 1 96 ? 5.081 -0.831 11.883 1.00 92.38 96 SER A O 1
ATOM 773 N N . LEU A 1 97 ? 3.763 -1.114 10.099 1.00 92.56 97 LEU A N 1
ATOM 774 C CA . LEU A 1 97 ? 2.600 -1.509 10.892 1.00 92.56 97 LEU A CA 1
ATOM 775 C C . LEU A 1 97 ? 2.763 -2.899 11.520 1.00 92.56 97 LEU A C 1
ATOM 777 O O . LEU A 1 97 ? 2.296 -3.108 12.641 1.00 92.56 97 LEU A O 1
ATOM 781 N N . ILE A 1 98 ? 3.417 -3.840 10.832 1.00 91.75 98 ILE A N 1
ATOM 782 C CA . ILE A 1 98 ? 3.770 -5.154 11.392 1.00 91.75 98 ILE A CA 1
ATOM 783 C C . ILE A 1 98 ? 4.717 -4.970 12.579 1.00 91.75 98 ILE A C 1
ATOM 785 O O . ILE A 1 98 ? 4.505 -5.582 13.622 1.00 91.75 98 ILE A O 1
ATOM 789 N N . GLU A 1 99 ? 5.721 -4.108 12.470 1.00 91.12 99 GLU A N 1
ATOM 790 C CA . GLU A 1 99 ? 6.634 -3.825 13.580 1.00 91.12 99 GLU A CA 1
ATOM 791 C C . GLU A 1 99 ? 5.912 -3.185 14.773 1.00 91.12 99 GLU A C 1
ATOM 793 O O . GLU A 1 99 ? 6.160 -3.556 15.919 1.00 91.12 99 GLU A O 1
ATOM 798 N N . MET A 1 100 ? 4.986 -2.254 14.517 1.00 90.81 100 MET A N 1
ATOM 799 C CA . MET A 1 100 ? 4.254 -1.546 15.571 1.00 90.81 100 MET A CA 1
ATOM 800 C C . MET A 1 100 ? 3.184 -2.396 16.264 1.00 90.81 100 MET A C 1
ATOM 802 O O . MET A 1 100 ? 3.009 -2.284 17.476 1.00 90.81 100 MET A O 1
ATOM 806 N N . PHE A 1 101 ? 2.437 -3.203 15.509 1.00 90.44 101 PHE A N 1
ATOM 807 C CA . PHE A 1 101 ? 1.227 -3.878 15.997 1.00 90.44 101 PHE A CA 1
ATOM 808 C C . PHE A 1 101 ? 1.264 -5.404 15.851 1.00 90.44 101 PHE A C 1
ATOM 810 O O . PHE A 1 101 ? 0.474 -6.106 16.481 1.00 90.44 101 PHE A O 1
ATOM 817 N N . GLY A 1 102 ? 2.183 -5.952 15.056 1.00 79.38 102 GLY A N 1
ATOM 818 C CA . GLY A 1 102 ? 2.265 -7.386 14.767 1.00 79.38 102 GLY A CA 1
ATOM 819 C C . GLY A 1 102 ? 2.614 -8.244 15.983 1.00 79.38 102 GLY A C 1
ATOM 820 O O . GLY A 1 102 ? 2.190 -9.394 16.047 1.00 79.38 102 GLY A O 1
ATOM 821 N N . GLN A 1 103 ? 3.292 -7.685 16.991 1.00 68.50 103 GLN A N 1
ATOM 822 C CA . GLN A 1 103 ? 3.591 -8.398 18.242 1.00 68.50 103 GLN A CA 1
ATOM 823 C C . GLN A 1 103 ? 2.356 -8.626 19.132 1.00 68.50 103 GLN A C 1
ATOM 825 O O . GLN A 1 103 ? 2.377 -9.520 19.971 1.00 68.50 103 GLN A O 1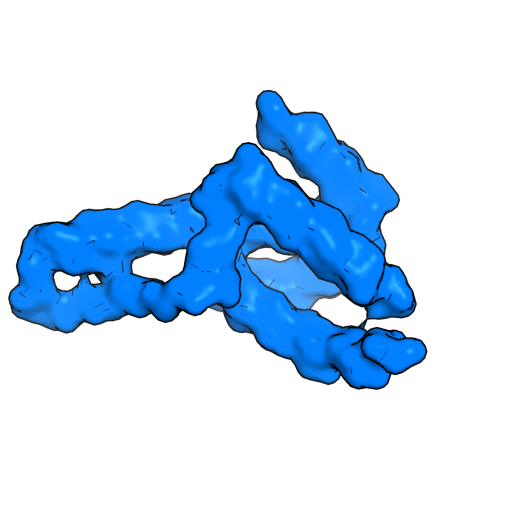
ATOM 830 N N . LEU A 1 104 ? 1.266 -7.875 18.934 1.00 55.00 104 LEU A N 1
ATOM 831 C CA . LEU A 1 104 ? 0.014 -8.022 19.693 1.00 55.00 104 LEU A CA 1
ATOM 832 C C . LEU A 1 104 ? -0.922 -9.107 19.121 1.00 55.00 104 LEU A C 1
ATOM 834 O O . LEU A 1 104 ? -2.068 -9.211 19.543 1.00 55.00 104 LEU A O 1
ATOM 838 N N . SER A 1 105 ? -0.456 -9.900 18.151 1.00 50.41 105 SER A N 1
ATOM 839 C CA . SER A 1 105 ? -1.278 -10.846 17.378 1.00 50.41 105 SER A CA 1
ATOM 840 C C . SER A 1 105 ? -1.114 -12.312 17.821 1.00 50.41 105 SER A C 1
ATOM 842 O O . SER A 1 105 ? -0.980 -13.184 16.961 1.00 50.41 105 SER A O 1
ATOM 844 N N . ILE A 1 106 ? -1.085 -12.583 19.134 1.00 42.72 106 ILE A N 1
ATOM 845 C CA . ILE A 1 106 ? -1.135 -13.951 19.700 1.00 42.72 106 ILE A CA 1
ATOM 846 C C . ILE A 1 106 ? -2.535 -14.233 20.236 1.00 42.72 106 ILE A C 1
ATOM 848 O O . ILE A 1 106 ? -3.026 -13.406 21.036 1.00 42.72 106 ILE A O 1
#